Protein AF-A0A4V3XAP6-F1 (afdb_monomer_lite)

Secondary structure (DSSP, 8-state):
-------SEEEEEEE-SSSSHHHHHHHHHH---SSEEEEEEE-SHHHHHT-SEEEE-SS-HHHHHHHHHHTT-HHHHHHHHTTS-EEE-THHHHHHEEEEET--TT-------EEEEEETTTT-SGGG--------------

InterPro domains:
  IPR002161 Pyridoxal 5'-phosphate synthase subunit PdxT/SNO [PF01174] (14-132)
  IPR002161 Pyridoxal 5'-phosphate synthase subunit PdxT/SNO [PIRSF005639] (8-132)
  IPR002161 Pyridoxal 5'-phosphate synthase subunit PdxT/SNO [PS51130] (11-142)
  IPR002161 Pyridoxal 5'-phosphate synthase subunit PdxT/SNO [PTHR31559] (10-131)
  IPR021196 PdxT/SNO family, conserved site [PS01236] (53-63)
  IPR029062 Class I glutamine amidotransferase-like [G3DSA:3.40.50.880] (8-137)
  IPR029062 Class I glutamine amidotransferase-like [SSF52317] (10-132)

Structure (mmCIF, N/CA/C/O backbone):
data_AF-A0A4V3XAP6-F1
#
_entry.id   AF-A0A4V3XAP6-F1
#
loop_
_atom_site.group_PDB
_atom_site.id
_atom_site.type_symbol
_atom_site.label_atom_id
_atom_site.label_alt_id
_atom_site.label_comp_id
_atom_site.label_asym_id
_atom_site.label_entity_id
_atom_site.label_seq_id
_atom_site.pdbx_PDB_ins_code
_atom_site.Cartn_x
_atom_site.Cartn_y
_atom_site.Cartn_z
_atom_site.occupancy
_atom_site.B_iso_or_equiv
_atom_site.auth_seq_id
_atom_site.auth_comp_id
_atom_site.auth_asym_id
_atom_site.auth_atom_id
_atom_site.pdbx_PDB_model_num
ATOM 1 N N . MET 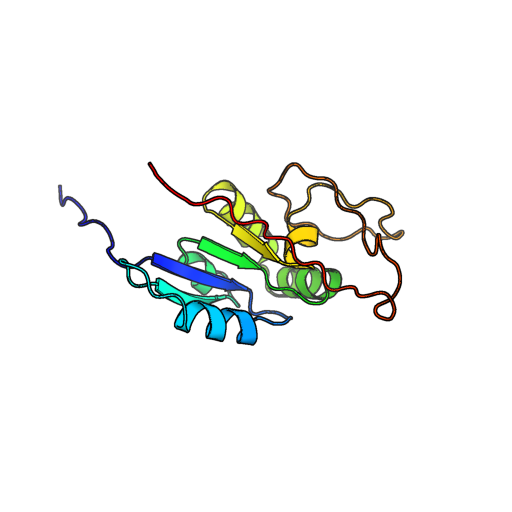A 1 1 ? -23.724 -14.303 25.706 1.00 40.41 1 MET A N 1
ATOM 2 C CA . MET A 1 1 ? -23.210 -13.867 24.392 1.00 40.41 1 MET A CA 1
ATOM 3 C C . MET A 1 1 ? -22.892 -12.388 24.543 1.00 40.41 1 MET A C 1
ATOM 5 O O . MET A 1 1 ? -23.815 -11.627 24.785 1.00 40.41 1 MET A O 1
ATOM 9 N N . GLN A 1 2 ? -21.614 -12.004 24.620 1.00 36.25 2 GLN A N 1
ATOM 10 C CA . GLN A 1 2 ? -21.233 -10.598 24.809 1.00 36.25 2 GLN A CA 1
ATOM 11 C C . GLN A 1 2 ? -21.300 -9.886 23.459 1.00 36.25 2 GLN A C 1
ATOM 13 O O . GLN A 1 2 ? -20.512 -10.173 22.562 1.00 36.25 2 GLN A O 1
ATOM 18 N N . GLU A 1 3 ? -22.275 -8.989 23.334 1.00 41.75 3 GLU A N 1
ATOM 19 C CA . GLU A 1 3 ? -22.386 -8.003 22.265 1.0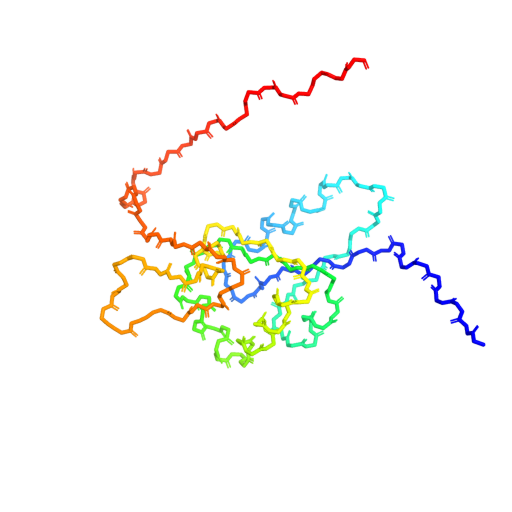0 41.75 3 GLU A CA 1
ATOM 20 C C . GLU A 1 3 ? -21.122 -7.125 22.302 1.00 41.75 3 GLU A C 1
ATOM 22 O O . GLU A 1 3 ? -20.895 -6.369 23.248 1.00 41.75 3 GLU A O 1
ATOM 27 N N . SER A 1 4 ? -20.235 -7.276 21.320 1.00 41.12 4 SER A N 1
ATOM 28 C CA . SER A 1 4 ? -19.035 -6.449 21.213 1.00 41.12 4 SER A CA 1
ATOM 29 C C . SER A 1 4 ? -19.442 -5.022 20.845 1.00 41.12 4 SER A C 1
ATOM 31 O O . SER A 1 4 ? -19.901 -4.787 19.726 1.00 41.12 4 SER A O 1
ATOM 33 N N . SER A 1 5 ? -19.267 -4.076 21.771 1.00 44.28 5 SER A N 1
ATOM 34 C CA . SER A 1 5 ? -19.432 -2.636 21.541 1.00 44.28 5 SER A CA 1
ATOM 35 C C . SER A 1 5 ? -18.788 -2.203 20.213 1.00 44.28 5 SER A C 1
ATOM 37 O O . SER A 1 5 ? -17.685 -2.667 19.901 1.00 44.28 5 SER A O 1
ATOM 39 N N . PRO A 1 6 ? -19.411 -1.307 19.422 1.00 51.06 6 PRO A N 1
ATOM 40 C CA . PRO A 1 6 ? -18.815 -0.853 18.173 1.00 51.06 6 PRO A CA 1
ATOM 41 C C . PRO A 1 6 ? -17.473 -0.184 18.483 1.00 51.06 6 PRO A C 1
ATOM 43 O O . PRO A 1 6 ? -17.422 0.764 19.270 1.00 51.06 6 PRO A O 1
ATOM 46 N N . ARG A 1 7 ? -16.380 -0.682 17.886 1.00 57.25 7 ARG A N 1
ATOM 47 C CA . ARG A 1 7 ? -15.065 -0.032 17.977 1.00 57.25 7 ARG A CA 1
ATOM 48 C C . ARG A 1 7 ? -15.233 1.416 17.512 1.00 57.25 7 ARG A C 1
ATOM 50 O O . ARG A 1 7 ? -15.549 1.664 16.350 1.00 57.25 7 ARG A O 1
ATOM 57 N N . GLN A 1 8 ? -15.093 2.363 18.437 1.00 62.34 8 GLN A N 1
ATOM 58 C CA . GLN A 1 8 ? -15.211 3.792 18.128 1.00 62.34 8 GLN A CA 1
ATOM 59 C C . GLN A 1 8 ? -13.994 4.317 17.351 1.00 62.34 8 GLN A C 1
ATOM 61 O O . GLN A 1 8 ? -14.091 5.349 16.682 1.00 62.34 8 GLN A O 1
ATOM 66 N N . ASP A 1 9 ? -12.900 3.556 17.363 1.00 79.44 9 ASP A N 1
ATOM 67 C CA . ASP A 1 9 ? -11.632 3.914 16.746 1.00 79.44 9 ASP A CA 1
ATOM 68 C C . ASP A 1 9 ? -11.409 3.074 15.481 1.00 79.44 9 ASP A C 1
ATOM 70 O O . ASP A 1 9 ? -11.577 1.853 15.498 1.00 79.44 9 ASP A O 1
ATOM 74 N N . VAL A 1 10 ? -11.043 3.734 14.381 1.00 87.31 10 VAL A N 1
ATOM 75 C CA . VAL A 1 10 ? -10.713 3.087 13.101 1.00 87.31 10 VAL A CA 1
ATOM 76 C C . VAL A 1 10 ? -9.200 3.064 12.951 1.00 87.31 10 VAL A C 1
ATOM 78 O O . VAL A 1 10 ? -8.561 4.116 13.003 1.00 87.31 10 VAL A O 1
ATOM 81 N N . THR A 1 11 ? -8.621 1.886 12.728 1.00 91.88 11 THR A N 1
ATOM 82 C CA . THR A 1 11 ? -7.175 1.751 12.520 1.00 91.88 11 THR A CA 1
ATOM 83 C C . THR A 1 11 ? -6.844 1.825 11.034 1.00 91.88 11 THR A C 1
ATOM 85 O O . THR A 1 11 ? -7.251 0.966 10.252 1.00 91.88 11 THR A O 1
ATOM 88 N N . ILE A 1 12 ? -6.089 2.843 10.629 1.00 92.25 12 ILE A N 1
ATOM 89 C CA . ILE A 1 12 ? -5.633 3.035 9.251 1.00 92.25 12 ILE A CA 1
ATOM 90 C C . ILE A 1 12 ? -4.148 2.684 9.179 1.00 92.25 12 ILE A C 1
ATOM 92 O O . ILE A 1 12 ? -3.302 3.340 9.789 1.00 92.25 12 ILE A O 1
ATOM 96 N N . GLY A 1 13 ? -3.837 1.643 8.415 1.00 93.69 13 GLY A N 1
ATOM 97 C CA . GLY A 1 13 ? -2.473 1.249 8.099 1.00 93.69 13 GLY A CA 1
ATOM 98 C C . GLY A 1 13 ? -1.899 2.082 6.962 1.00 93.69 13 GLY A C 1
ATOM 99 O O . GLY A 1 13 ? -2.587 2.333 5.977 1.00 93.69 13 GLY A O 1
ATOM 100 N N . ILE A 1 14 ? -0.628 2.456 7.046 1.00 93.31 14 ILE A N 1
ATOM 101 C CA . ILE A 1 14 ? 0.136 3.032 5.933 1.00 93.31 14 ILE A CA 1
ATOM 102 C C . ILE A 1 14 ? 1.284 2.076 5.625 1.00 93.31 14 ILE A C 1
ATOM 104 O O . ILE A 1 14 ? 2.108 1.814 6.500 1.00 93.31 14 ILE A O 1
ATOM 108 N N . LEU A 1 15 ? 1.357 1.556 4.397 1.00 92.06 15 LEU A N 1
ATOM 109 C CA . LEU A 1 15 ? 2.452 0.674 3.990 1.00 92.06 15 LEU A CA 1
ATOM 110 C C . LEU A 1 15 ? 3.779 1.445 4.032 1.00 92.06 15 LEU A C 1
ATOM 112 O O . LEU A 1 15 ? 3.996 2.364 3.246 1.00 92.06 15 LEU A O 1
ATOM 116 N N . ALA A 1 16 ? 4.669 1.061 4.945 1.00 91.75 16 ALA A N 1
ATOM 117 C CA . ALA A 1 16 ? 5.876 1.812 5.288 1.00 91.75 16 ALA A CA 1
ATOM 118 C C . ALA A 1 16 ? 7.159 1.045 4.933 1.00 91.75 16 ALA A C 1
ATOM 120 O O . ALA A 1 16 ? 8.117 1.030 5.708 1.00 91.75 16 ALA A O 1
ATOM 121 N N . LEU A 1 17 ? 7.154 0.387 3.767 1.00 86.62 17 LEU A N 1
ATOM 122 C CA . LEU A 1 17 ? 8.315 -0.321 3.211 1.00 86.62 17 LEU A CA 1
ATOM 123 C C . LEU A 1 17 ? 9.206 0.613 2.382 1.00 86.62 17 LEU A C 1
ATOM 125 O O . LEU A 1 17 ? 10.427 0.558 2.475 1.00 86.62 17 LEU A O 1
ATOM 129 N N . GLN A 1 18 ? 8.589 1.479 1.575 1.00 85.69 18 GLN A N 1
ATOM 130 C CA . GLN A 1 18 ? 9.246 2.502 0.762 1.00 85.69 18 GLN A CA 1
ATOM 131 C C . GLN A 1 18 ? 8.217 3.573 0.385 1.00 85.69 18 GLN A C 1
ATOM 133 O O . GLN A 1 18 ? 7.019 3.294 0.331 1.00 85.69 18 GLN A O 1
ATOM 138 N N . GLY A 1 19 ? 8.686 4.787 0.101 1.00 79.31 19 GLY A N 1
ATOM 139 C CA . GLY A 1 19 ? 7.867 5.861 -0.454 1.00 79.31 19 GLY A CA 1
ATOM 140 C C . GLY A 1 19 ? 7.529 6.957 0.552 1.00 79.31 19 GLY A C 1
ATOM 141 O O . GLY A 1 19 ? 8.093 7.023 1.642 1.00 79.31 19 GLY A O 1
ATOM 142 N N . ALA A 1 20 ? 6.596 7.819 0.157 1.00 79.31 20 ALA A N 1
ATOM 143 C CA . ALA A 1 20 ? 6.184 9.027 0.875 1.00 79.31 20 ALA A CA 1
ATOM 144 C C . ALA A 1 20 ? 5.174 8.731 2.008 1.00 79.31 20 ALA A C 1
ATOM 146 O O . ALA A 1 20 ? 4.076 9.288 2.061 1.00 79.31 20 ALA A O 1
ATOM 147 N N . PHE A 1 21 ? 5.477 7.761 2.881 1.00 81.25 21 PHE A N 1
ATOM 148 C CA . PHE A 1 21 ? 4.571 7.369 3.974 1.00 81.25 21 PHE A CA 1
ATOM 149 C C . PHE A 1 21 ? 4.508 8.416 5.099 1.00 81.25 21 PHE A C 1
ATOM 151 O O . PHE A 1 21 ? 3.490 8.514 5.787 1.00 81.25 21 PHE A O 1
ATOM 158 N N . ALA A 1 22 ? 5.567 9.213 5.280 1.00 80.44 22 ALA A N 1
ATOM 159 C CA . ALA A 1 22 ? 5.635 10.249 6.309 1.00 80.44 22 ALA A CA 1
ATOM 160 C C . ALA A 1 22 ? 4.651 11.396 6.023 1.00 80.44 22 ALA A C 1
ATOM 162 O O . ALA A 1 22 ? 3.957 11.865 6.925 1.00 80.44 22 ALA A O 1
ATOM 163 N N . GLU A 1 23 ? 4.524 11.799 4.759 1.00 79.56 23 GLU A N 1
ATOM 164 C CA . GLU A 1 23 ? 3.575 12.817 4.314 1.00 79.56 23 GLU A CA 1
ATOM 165 C C . GLU A 1 23 ? 2.132 12.366 4.553 1.00 79.56 23 GLU A C 1
ATOM 167 O O . GLU A 1 23 ? 1.317 13.137 5.062 1.00 79.56 23 GLU A O 1
ATOM 172 N N . HIS A 1 24 ? 1.826 11.095 4.270 1.00 76.50 24 HIS A N 1
ATOM 173 C CA . HIS A 1 24 ? 0.520 10.508 4.579 1.00 76.50 24 HIS A CA 1
ATOM 174 C C . HIS A 1 24 ? 0.218 10.557 6.080 1.00 76.50 24 HIS A C 1
ATOM 176 O O . HIS A 1 24 ? -0.866 10.994 6.466 1.00 76.50 24 HIS A O 1
ATOM 182 N N . GLN A 1 25 ? 1.176 10.194 6.938 1.00 80.25 25 GLN A N 1
ATOM 183 C CA . GLN A 1 25 ? 1.001 10.247 8.393 1.00 80.25 25 GLN A CA 1
ATOM 184 C C . GLN A 1 25 ? 0.676 11.667 8.887 1.00 80.25 25 GLN A C 1
ATOM 186 O O . GLN A 1 25 ? -0.262 11.847 9.667 1.00 80.25 25 GLN A O 1
ATOM 191 N N . VAL A 1 26 ? 1.401 12.680 8.401 1.00 80.38 26 VAL A N 1
ATOM 192 C CA . VAL A 1 26 ? 1.154 14.091 8.749 1.00 80.38 26 VAL A CA 1
ATOM 193 C C . VAL A 1 26 ? -0.224 14.550 8.273 1.00 80.38 26 VAL A C 1
ATOM 195 O O . VAL A 1 26 ? -0.907 15.294 8.977 1.00 80.38 26 VAL A O 1
ATOM 198 N N . MET A 1 27 ? -0.663 14.116 7.091 1.00 81.44 27 MET A N 1
ATOM 199 C CA . MET A 1 27 ? -1.977 14.490 6.569 1.00 81.44 27 MET A CA 1
ATOM 200 C C . MET A 1 27 ? -3.115 13.861 7.369 1.00 81.44 27 MET A C 1
ATOM 202 O O . MET A 1 27 ? -4.069 14.564 7.694 1.00 81.44 27 MET A O 1
ATOM 206 N N . PHE A 1 28 ? -3.003 12.592 7.769 1.00 78.94 28 PHE A N 1
ATOM 207 C CA . PHE A 1 28 ? -4.024 11.950 8.600 1.00 78.94 28 PHE A CA 1
ATOM 208 C C . PHE A 1 28 ? -4.161 12.587 9.986 1.00 78.94 28 PHE A C 1
ATOM 210 O O . PHE A 1 28 ? -5.276 12.689 10.490 1.00 78.94 28 PHE A O 1
ATOM 217 N N . GLN A 1 29 ? -3.074 13.097 10.573 1.00 77.19 29 GLN A N 1
ATOM 218 C CA . GLN A 1 29 ? -3.139 13.854 11.831 1.00 77.19 29 GLN A CA 1
ATOM 219 C C . GLN A 1 29 ? -3.928 15.168 11.707 1.00 77.19 29 GLN A C 1
ATOM 221 O O . GLN A 1 29 ? -4.489 15.644 12.691 1.00 77.19 29 GLN A O 1
ATOM 226 N N . LYS A 1 30 ? -3.990 15.755 10.505 1.00 79.25 30 LYS A N 1
ATOM 227 C CA . LYS A 1 30 ? -4.736 16.994 10.232 1.00 79.25 30 LYS A CA 1
ATOM 228 C C . LYS A 1 30 ? -6.217 16.751 9.938 1.00 79.25 30 LYS A C 1
ATOM 230 O O . LYS A 1 30 ? -6.999 17.701 9.952 1.00 79.25 30 LYS A O 1
ATOM 235 N N . VAL A 1 31 ? -6.619 15.511 9.654 1.00 75.50 31 VAL A N 1
ATOM 236 C CA . VAL A 1 31 ? -8.019 15.176 9.375 1.00 75.50 31 VAL A CA 1
ATOM 237 C C . VAL A 1 31 ? -8.786 15.102 10.692 1.00 75.50 31 VAL A C 1
ATOM 239 O O . VAL A 1 31 ? -8.721 14.116 11.423 1.00 75.50 31 VAL A O 1
ATOM 242 N N . SER A 1 32 ? -9.560 16.146 10.985 1.00 64.06 32 SER A N 1
ATOM 243 C CA . SER A 1 32 ? -10.545 16.095 12.063 1.00 64.06 32 SER A CA 1
ATOM 244 C C . SER A 1 32 ? -11.748 15.273 11.600 1.00 64.06 32 SER A C 1
ATOM 246 O O . SER A 1 32 ? -12.404 15.605 10.612 1.00 64.06 32 SER A O 1
ATOM 248 N N . SER A 1 33 ? -12.029 14.174 12.292 1.00 68.81 33 SER A N 1
ATOM 249 C CA . SER A 1 33 ? -13.199 13.337 12.033 1.00 68.81 33 SER A CA 1
ATOM 250 C C . SER A 1 33 ? -13.901 13.000 13.346 1.00 68.81 33 SER A C 1
ATOM 252 O O . SER A 1 33 ? -13.292 13.003 14.412 1.00 68.81 33 SER A O 1
ATOM 254 N N . LYS A 1 34 ? -15.214 12.739 13.282 1.00 69.00 34 LYS A N 1
ATOM 255 C CA . LYS A 1 34 ? -16.030 12.409 14.468 1.00 69.00 34 LYS A CA 1
ATOM 256 C C . LYS A 1 34 ? -15.599 11.101 15.150 1.00 69.00 34 LYS A C 1
ATOM 258 O O . LYS A 1 34 ? -15.997 10.859 16.282 1.00 69.00 34 LYS A O 1
ATOM 263 N N . LYS A 1 35 ? -14.829 10.261 14.452 1.00 74.06 35 LYS A N 1
ATOM 264 C CA . LYS A 1 35 ? -14.236 9.019 14.958 1.00 74.06 35 LYS A CA 1
ATOM 265 C C . LYS A 1 35 ? -12.731 9.202 15.075 1.00 74.06 35 LYS A C 1
ATOM 267 O O . LYS A 1 35 ? -12.128 9.850 14.226 1.00 74.06 35 LYS A O 1
ATOM 272 N N . LYS A 1 36 ? -12.112 8.610 16.091 1.00 80.12 36 LYS A N 1
ATOM 273 C CA . LYS A 1 36 ? -10.659 8.673 16.244 1.00 80.12 36 LYS A CA 1
ATOM 274 C C . LYS A 1 36 ? -10.010 7.722 15.236 1.00 80.12 36 LYS A C 1
ATOM 276 O O . LYS A 1 36 ? -10.296 6.527 15.228 1.00 80.12 36 LYS A O 1
ATOM 281 N N . ALA A 1 37 ? -9.152 8.256 14.372 1.00 82.62 37 ALA A N 1
ATOM 282 C CA . ALA A 1 37 ? -8.329 7.447 13.483 1.00 82.62 37 ALA A CA 1
ATOM 283 C C . ALA A 1 37 ? -6.996 7.131 14.174 1.00 82.62 37 ALA A C 1
ATOM 285 O O . ALA A 1 37 ? -6.278 8.041 14.593 1.00 82.62 37 ALA A O 1
ATOM 286 N N . VAL A 1 38 ? -6.665 5.847 14.298 1.00 88.62 38 VAL A N 1
ATOM 287 C CA . VAL A 1 38 ? -5.364 5.383 14.793 1.00 88.62 38 VAL A CA 1
ATOM 288 C C . VAL A 1 38 ? -4.501 5.035 13.592 1.00 88.62 38 VAL A C 1
ATOM 290 O O . VAL A 1 38 ? -4.906 4.236 12.753 1.00 88.62 38 VAL A O 1
ATOM 293 N N . ILE A 1 39 ? -3.318 5.639 13.495 1.00 89.94 39 ILE A N 1
ATOM 294 C CA . ILE A 1 39 ? -2.403 5.412 12.373 1.00 89.94 39 ILE A CA 1
ATOM 295 C C . ILE A 1 39 ? -1.351 4.382 12.766 1.00 89.94 39 ILE A C 1
ATOM 297 O O . ILE A 1 39 ? -0.683 4.534 13.788 1.00 89.94 39 ILE A O 1
ATOM 301 N N . VAL A 1 40 ? -1.194 3.353 11.934 1.00 92.69 40 VAL A N 1
ATOM 302 C CA . VAL A 1 40 ? -0.187 2.298 12.100 1.00 92.69 40 VAL A CA 1
ATOM 303 C C . VAL A 1 40 ? 0.703 2.261 10.864 1.00 92.69 40 VAL A C 1
ATOM 305 O O . VAL A 1 40 ? 0.218 2.224 9.736 1.00 92.69 40 VAL A O 1
ATOM 308 N N . LEU A 1 41 ? 2.019 2.258 11.065 1.00 93.38 41 LEU A N 1
ATOM 309 C CA . LEU A 1 41 ? 2.965 2.013 9.982 1.00 93.38 41 LEU A CA 1
ATOM 310 C C . LEU A 1 41 ? 3.080 0.506 9.772 1.00 93.38 41 LEU A C 1
ATOM 312 O O . LEU A 1 41 ? 3.493 -0.212 10.673 1.00 93.38 41 LEU A O 1
ATOM 316 N N . VAL A 1 42 ? 2.708 0.037 8.586 1.00 94.19 42 VAL A N 1
ATOM 317 C CA . VAL A 1 42 ? 2.675 -1.386 8.253 1.00 94.19 42 VAL A CA 1
ATOM 318 C C . VAL A 1 42 ? 4.003 -1.786 7.633 1.00 94.19 42 VAL A C 1
ATOM 320 O O . VAL A 1 42 ? 4.326 -1.366 6.517 1.00 94.19 42 VAL A O 1
ATOM 323 N N . ARG A 1 43 ? 4.768 -2.597 8.366 1.00 93.56 43 ARG A N 1
ATOM 324 C CA . ARG A 1 43 ? 6.029 -3.196 7.895 1.00 93.56 43 ARG A CA 1
ATOM 325 C C . ARG A 1 43 ? 6.025 -4.717 7.971 1.00 93.56 43 ARG A C 1
ATOM 327 O O . ARG A 1 43 ? 6.833 -5.343 7.292 1.00 93.56 43 ARG A O 1
ATOM 334 N N . THR A 1 44 ? 5.117 -5.288 8.758 1.00 93.94 44 THR A N 1
ATOM 335 C CA . THR A 1 44 ? 4.965 -6.731 8.950 1.00 93.94 44 THR A CA 1
ATOM 336 C C . THR A 1 44 ? 3.501 -7.158 8.846 1.00 93.94 44 THR A C 1
ATOM 338 O O . THR A 1 44 ? 2.589 -6.327 8.755 1.00 93.94 44 THR A O 1
ATOM 341 N N . GLU A 1 45 ? 3.265 -8.469 8.817 1.00 93.75 45 GLU A N 1
ATOM 342 C CA . GLU A 1 45 ? 1.917 -9.036 8.743 1.00 93.75 45 GLU A CA 1
ATOM 343 C C . GLU A 1 45 ? 1.108 -8.731 10.010 1.00 93.75 45 GLU A C 1
ATOM 345 O O . GLU A 1 45 ? -0.084 -8.433 9.934 1.00 93.75 45 GLU A O 1
ATOM 350 N N . GLU A 1 46 ? 1.756 -8.710 11.175 1.00 93.88 46 GLU A N 1
ATOM 351 C CA . GLU A 1 46 ? 1.113 -8.386 12.448 1.00 93.88 46 GLU A CA 1
ATOM 352 C C . GLU A 1 46 ? 0.616 -6.939 12.472 1.00 93.88 46 GLU A C 1
ATOM 354 O O . GLU A 1 46 ? -0.449 -6.655 13.024 1.00 93.88 46 GLU A O 1
ATOM 359 N N . ASP A 1 47 ? 1.356 -6.013 11.859 1.00 94.56 47 ASP A N 1
ATOM 360 C CA . ASP A 1 47 ? 0.906 -4.629 11.708 1.00 94.56 47 ASP A CA 1
ATOM 361 C C . ASP A 1 47 ? -0.301 -4.539 10.777 1.00 94.56 47 ASP A C 1
ATOM 363 O O . ASP A 1 47 ? -1.281 -3.858 11.092 1.00 94.56 47 ASP A O 1
ATOM 367 N N . LEU A 1 48 ? -0.271 -5.276 9.664 1.00 93.62 48 LEU A N 1
ATOM 368 C CA . LEU A 1 48 ? -1.384 -5.342 8.721 1.00 93.62 48 LEU A CA 1
ATOM 369 C C . LEU A 1 48 ? -2.648 -5.923 9.377 1.00 93.62 48 LEU A C 1
ATOM 371 O O . LEU A 1 48 ? -3.752 -5.424 9.148 1.00 93.62 48 LEU A O 1
ATOM 375 N N . GLY A 1 49 ? -2.497 -6.930 10.241 1.00 92.19 49 GLY A N 1
ATOM 376 C CA . GLY A 1 49 ? -3.598 -7.575 10.959 1.00 92.19 49 GLY A CA 1
ATOM 377 C C . GLY A 1 49 ? -4.380 -6.634 11.883 1.00 92.19 49 GLY A C 1
ATOM 378 O O . GLY A 1 49 ? -5.584 -6.818 12.073 1.00 92.19 49 GLY A O 1
ATOM 379 N N . LYS A 1 50 ? -3.729 -5.584 12.402 1.00 93.19 50 LYS A N 1
ATOM 380 C CA . LYS A 1 50 ? -4.351 -4.562 13.265 1.00 93.19 50 LYS A CA 1
ATOM 381 C C . LYS A 1 50 ? -5.205 -3.558 12.483 1.00 93.19 50 LYS A C 1
ATOM 383 O O . LYS A 1 50 ? -6.009 -2.855 13.085 1.00 93.19 50 LYS A O 1
ATOM 388 N N . CYS A 1 51 ? -5.028 -3.465 11.166 1.00 93.44 51 CYS A N 1
ATOM 389 C CA . CYS A 1 51 ? -5.594 -2.391 10.354 1.00 93.44 51 CYS A CA 1
ATOM 390 C C . CYS A 1 51 ? -7.025 -2.698 9.892 1.00 93.44 51 CYS A C 1
ATOM 392 O O . CYS A 1 51 ? -7.316 -3.799 9.428 1.00 93.44 51 CYS A O 1
ATOM 394 N N . ASP A 1 52 ? -7.914 -1.710 9.952 1.00 92.06 52 ASP A N 1
ATOM 395 C CA . ASP A 1 52 ? -9.267 -1.762 9.383 1.00 92.06 52 ASP A CA 1
ATOM 396 C C . ASP A 1 52 ? -9.286 -1.276 7.923 1.00 92.06 52 ASP A C 1
ATOM 398 O O . ASP A 1 52 ? -10.091 -1.749 7.124 1.00 92.06 52 ASP A O 1
ATOM 402 N N . ALA A 1 53 ? -8.363 -0.381 7.564 1.00 91.81 53 ALA A N 1
ATOM 403 C CA . ALA A 1 53 ? -8.119 0.100 6.205 1.00 91.81 53 ALA A CA 1
ATOM 404 C C . ALA A 1 53 ? -6.612 0.212 5.939 1.00 91.81 53 ALA A C 1
ATOM 406 O O . ALA A 1 53 ? -5.832 0.350 6.882 1.00 91.81 53 ALA A O 1
ATOM 407 N N . LEU A 1 54 ? -6.199 0.186 4.671 1.00 93.25 54 LEU A N 1
ATOM 408 C CA . LEU A 1 54 ? -4.790 0.314 4.283 1.00 93.25 54 LEU A CA 1
ATOM 409 C C . LEU A 1 54 ? -4.586 1.423 3.248 1.00 93.25 54 LEU A C 1
ATOM 411 O O . LEU A 1 54 ? -5.357 1.560 2.302 1.00 93.25 54 LEU A O 1
ATOM 415 N N . VAL A 1 55 ? -3.501 2.175 3.386 1.00 92.06 55 VAL A N 1
ATOM 416 C CA . VAL A 1 55 ? -3.020 3.148 2.408 1.00 92.06 55 VAL A CA 1
ATOM 417 C C . VAL A 1 55 ? -1.690 2.672 1.840 1.00 92.06 55 VAL A C 1
ATOM 419 O O . VAL A 1 55 ? -0.758 2.369 2.585 1.00 92.06 55 VAL A O 1
ATOM 422 N N . ILE A 1 56 ? -1.592 2.631 0.512 1.00 90.69 56 ILE A N 1
ATOM 423 C CA . ILE A 1 56 ? -0.345 2.363 -0.207 1.00 90.69 56 ILE A CA 1
ATOM 424 C C . ILE A 1 56 ? 0.167 3.702 -0.763 1.00 90.69 56 ILE A C 1
ATOM 426 O O . ILE A 1 56 ? -0.479 4.286 -1.648 1.00 90.69 56 ILE A O 1
ATOM 430 N N . PRO A 1 57 ? 1.287 4.229 -0.233 1.00 89.12 57 PRO A N 1
ATOM 431 C CA . PRO A 1 57 ? 1.779 5.549 -0.597 1.00 89.12 57 PRO A CA 1
ATOM 432 C C . PRO A 1 57 ? 2.365 5.578 -2.015 1.00 89.12 57 PRO A C 1
ATOM 434 O O . PRO A 1 57 ? 2.609 4.549 -2.652 1.00 89.12 57 PRO A O 1
ATOM 437 N N . GLY A 1 58 ? 2.610 6.794 -2.503 1.00 85.19 58 GLY A N 1
ATOM 438 C CA . GLY A 1 58 ? 3.413 7.021 -3.700 1.00 85.19 58 GLY A CA 1
ATOM 439 C C . GLY A 1 58 ? 4.892 6.702 -3.461 1.00 85.19 58 GLY A C 1
ATOM 440 O O . GLY A 1 58 ? 5.365 6.678 -2.325 1.00 85.19 58 GLY A O 1
ATOM 441 N N . GLY A 1 59 ? 5.632 6.472 -4.542 1.00 85.31 59 GLY A N 1
ATOM 442 C CA . GLY A 1 59 ? 7.027 6.047 -4.492 1.00 85.31 59 GLY A CA 1
ATOM 443 C C . GLY A 1 59 ? 7.433 5.375 -5.796 1.00 85.31 59 GLY A C 1
ATOM 444 O O . GLY A 1 59 ? 6.955 5.749 -6.867 1.00 85.31 59 GLY A O 1
ATOM 445 N N . GLU A 1 60 ? 8.280 4.354 -5.706 1.00 85.25 60 GLU A N 1
ATOM 446 C CA . GLU A 1 60 ? 8.679 3.554 -6.860 1.00 85.25 60 GLU A CA 1
ATOM 447 C C . GLU A 1 60 ? 7.991 2.184 -6.782 1.00 85.25 60 GLU A C 1
ATOM 449 O O . GLU A 1 60 ? 8.314 1.346 -5.942 1.00 85.25 60 GLU A O 1
ATOM 454 N N . SER A 1 61 ? 6.996 1.966 -7.648 1.00 83.19 61 SER A N 1
ATOM 455 C CA . SER A 1 61 ? 6.116 0.789 -7.571 1.00 83.19 61 SER A CA 1
ATOM 456 C C . SER A 1 61 ? 6.861 -0.551 -7.649 1.00 83.19 61 SER A C 1
ATOM 458 O O . SER A 1 61 ? 6.499 -1.478 -6.928 1.00 83.19 61 SER A O 1
ATOM 460 N N . THR A 1 62 ? 7.921 -0.667 -8.459 1.00 82.19 62 THR A N 1
ATOM 461 C CA . THR A 1 62 ? 8.707 -1.911 -8.545 1.00 82.19 62 THR A CA 1
ATOM 462 C C . THR A 1 62 ? 9.486 -2.187 -7.258 1.00 82.19 62 THR A C 1
ATOM 464 O O . THR A 1 62 ? 9.561 -3.330 -6.818 1.00 82.19 62 THR A O 1
ATOM 467 N N . THR A 1 63 ? 10.003 -1.145 -6.614 1.00 86.38 63 THR A N 1
ATOM 468 C CA . THR A 1 63 ? 10.733 -1.225 -5.347 1.00 86.38 63 THR A CA 1
ATOM 469 C C . THR A 1 63 ? 9.799 -1.612 -4.207 1.00 86.38 63 THR A C 1
ATOM 471 O O . THR A 1 63 ? 10.127 -2.501 -3.424 1.00 86.38 63 THR A O 1
ATOM 474 N N . ILE A 1 64 ? 8.607 -1.010 -4.143 1.00 86.75 64 ILE A N 1
ATOM 475 C CA . ILE A 1 64 ? 7.588 -1.368 -3.147 1.00 86.75 64 ILE A CA 1
ATOM 476 C C . ILE A 1 64 ? 7.179 -2.841 -3.304 1.00 86.75 64 ILE A C 1
ATOM 478 O O . ILE A 1 64 ? 7.134 -3.559 -2.307 1.00 86.75 64 ILE A O 1
ATOM 482 N N . ALA A 1 65 ? 6.932 -3.312 -4.534 1.00 86.56 65 ALA A N 1
ATOM 483 C CA . ALA A 1 65 ? 6.597 -4.715 -4.787 1.00 86.56 65 ALA A CA 1
ATOM 484 C C . ALA A 1 65 ? 7.727 -5.666 -4.363 1.00 86.56 65 ALA A C 1
ATOM 486 O O . ALA A 1 65 ? 7.484 -6.637 -3.649 1.00 86.56 65 ALA A O 1
ATOM 487 N N . LEU A 1 66 ? 8.973 -5.349 -4.736 1.00 87.12 66 LEU A N 1
ATOM 488 C CA . LEU A 1 66 ? 10.144 -6.141 -4.367 1.00 87.12 66 LEU A CA 1
ATOM 489 C C . LEU A 1 66 ? 10.303 -6.244 -2.846 1.00 87.12 66 LEU A C 1
ATOM 491 O O . LEU A 1 66 ? 10.506 -7.338 -2.327 1.00 87.12 66 LEU A O 1
ATOM 495 N N . LEU A 1 67 ? 10.188 -5.126 -2.129 1.00 89.38 67 LEU A N 1
ATOM 496 C CA . LEU A 1 67 ? 10.300 -5.109 -0.671 1.00 89.38 67 LEU A CA 1
ATOM 497 C C . LEU A 1 67 ? 9.142 -5.853 -0.004 1.00 89.38 67 LEU A C 1
ATOM 499 O O . LEU A 1 67 ? 9.375 -6.602 0.938 1.00 89.38 67 LEU A O 1
ATOM 503 N N . ALA A 1 68 ? 7.916 -5.717 -0.517 1.00 89.81 68 ALA A N 1
ATOM 504 C CA . ALA A 1 68 ? 6.771 -6.475 -0.019 1.00 89.81 68 ALA A CA 1
ATOM 505 C C . ALA A 1 68 ? 6.964 -7.984 -0.218 1.00 89.81 68 ALA A C 1
ATOM 507 O O . ALA A 1 68 ? 6.616 -8.765 0.664 1.00 89.81 68 ALA A O 1
ATOM 508 N N . ARG A 1 69 ? 7.565 -8.407 -1.337 1.00 88.62 69 ARG A N 1
ATOM 509 C CA . ARG A 1 69 ? 7.927 -9.811 -1.570 1.00 88.62 69 ARG A CA 1
ATOM 510 C C . ARG A 1 69 ? 8.985 -10.296 -0.588 1.00 88.62 69 ARG A C 1
ATOM 512 O O . ARG A 1 69 ? 8.810 -11.352 0.008 1.00 88.62 69 ARG A O 1
ATOM 519 N N . LEU A 1 70 ? 10.066 -9.533 -0.421 1.00 88.69 70 LEU A N 1
ATOM 520 C CA . LEU A 1 70 ? 11.159 -9.877 0.494 1.00 88.69 70 LEU A CA 1
ATOM 521 C C . LEU A 1 70 ? 10.691 -9.936 1.954 1.00 88.69 70 LEU A C 1
ATOM 523 O O . LEU A 1 70 ? 11.180 -10.765 2.712 1.00 88.69 70 LEU A O 1
ATOM 527 N N . ALA A 1 71 ? 9.713 -9.108 2.323 1.00 88.69 71 ALA A N 1
ATOM 528 C CA . ALA A 1 71 ? 9.073 -9.119 3.634 1.00 88.69 71 ALA A CA 1
ATOM 529 C C . ALA A 1 71 ? 7.976 -10.195 3.787 1.00 88.69 71 ALA A C 1
ATOM 531 O O . ALA A 1 71 ? 7.332 -10.250 4.828 1.00 88.69 71 ALA A O 1
ATOM 532 N N . GLY A 1 72 ? 7.706 -11.015 2.761 1.00 91.06 72 GLY A N 1
ATOM 533 C CA . GLY A 1 72 ? 6.639 -12.027 2.794 1.00 91.06 72 GLY A CA 1
ATOM 534 C C . GLY A 1 72 ? 5.212 -11.459 2.791 1.00 91.06 72 GLY A C 1
ATOM 535 O O . GLY A 1 72 ? 4.249 -12.193 2.977 1.00 91.06 72 GLY A O 1
ATOM 536 N N . LEU A 1 73 ? 5.047 -10.160 2.535 1.00 92.56 73 LEU A N 1
ATOM 537 C CA . LEU A 1 73 ? 3.787 -9.431 2.693 1.00 92.56 73 LEU A CA 1
ATOM 538 C C . LEU A 1 73 ? 2.834 -9.516 1.497 1.00 92.56 73 LEU A C 1
ATOM 540 O O . LEU A 1 73 ? 1.674 -9.131 1.625 1.00 92.56 73 LEU A O 1
ATOM 544 N N . LEU A 1 74 ? 3.268 -10.013 0.336 1.00 90.19 74 LEU A N 1
ATOM 545 C CA . LEU A 1 74 ? 2.407 -10.055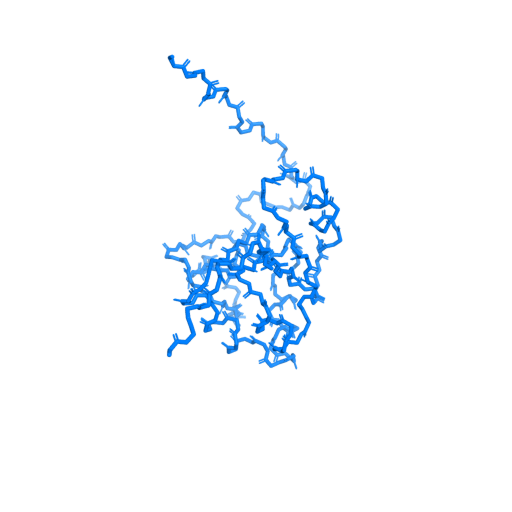 -0.856 1.00 90.19 74 LEU A CA 1
ATOM 546 C C . LEU A 1 74 ? 1.129 -10.879 -0.655 1.00 90.19 74 LEU A C 1
ATOM 548 O O . LEU A 1 74 ? 0.058 -10.450 -1.081 1.00 90.19 74 LEU A O 1
ATOM 552 N N . GLY A 1 75 ? 1.237 -12.050 -0.022 1.00 90.12 75 GLY A N 1
ATOM 553 C CA . GLY A 1 75 ? 0.084 -12.897 0.301 1.00 90.12 75 GLY A CA 1
ATOM 554 C C . GLY A 1 75 ? -0.892 -12.186 1.244 1.00 90.12 75 GLY A C 1
ATOM 555 O O . GLY A 1 75 ? -2.036 -11.946 0.846 1.00 90.12 75 GLY A O 1
ATOM 556 N N . PRO A 1 76 ? -0.428 -11.748 2.430 1.00 93.44 76 PRO A N 1
ATOM 557 C CA . PRO A 1 76 ? -1.245 -10.995 3.379 1.00 93.44 76 PRO A CA 1
ATOM 558 C C . PRO A 1 76 ? -1.913 -9.751 2.776 1.00 93.44 76 PRO A C 1
ATOM 560 O O . PRO A 1 76 ? -3.099 -9.515 2.999 1.00 93.44 76 PRO A O 1
ATOM 563 N N . LEU A 1 77 ? -1.196 -8.977 1.953 1.00 90.94 77 LEU A N 1
ATOM 564 C CA . LEU A 1 77 ? -1.745 -7.794 1.281 1.00 90.94 77 LEU A CA 1
ATOM 565 C C . LEU A 1 77 ? -2.863 -8.154 0.294 1.00 90.94 77 LEU A C 1
ATOM 567 O O . LEU A 1 77 ? -3.903 -7.495 0.277 1.00 90.94 77 LEU A O 1
ATOM 571 N N . ARG A 1 78 ? -2.685 -9.214 -0.504 1.00 89.94 78 ARG A N 1
ATOM 572 C CA . ARG A 1 78 ? -3.717 -9.706 -1.433 1.00 89.94 78 ARG A CA 1
ATOM 573 C C . ARG A 1 78 ? -4.967 -10.183 -0.707 1.00 89.94 78 ARG A C 1
ATOM 575 O O . ARG A 1 78 ? -6.074 -9.971 -1.196 1.00 89.94 78 ARG A O 1
ATOM 582 N N . ASP A 1 79 ? -4.813 -10.811 0.450 1.00 89.69 79 ASP A N 1
ATOM 583 C CA . ASP A 1 79 ? -5.956 -11.258 1.242 1.00 89.69 79 ASP A CA 1
ATOM 584 C C . ASP A 1 79 ? -6.641 -10.113 1.985 1.00 89.69 79 ASP A C 1
ATOM 586 O O . ASP A 1 79 ? -7.868 -10.119 2.115 1.00 89.69 79 ASP A O 1
ATOM 590 N N . PHE A 1 80 ? -5.883 -9.097 2.402 1.00 91.06 80 PHE A N 1
ATOM 591 C CA . PHE A 1 80 ? -6.433 -7.861 2.950 1.00 91.06 80 PHE A CA 1
ATOM 592 C C . PHE A 1 80 ? -7.316 -7.149 1.919 1.00 91.06 80 PHE A C 1
ATOM 594 O O . PHE A 1 80 ? -8.452 -6.794 2.227 1.00 91.06 80 PHE A O 1
ATOM 601 N N . LEU A 1 81 ? -6.835 -7.026 0.679 1.00 88.62 81 LEU A N 1
ATOM 602 C CA . LEU A 1 81 ? -7.540 -6.378 -0.433 1.00 88.62 81 LEU A CA 1
ATOM 603 C C . LEU A 1 81 ? -8.916 -6.976 -0.740 1.00 88.62 81 LEU A C 1
ATOM 605 O O . LEU A 1 81 ? -9.814 -6.262 -1.174 1.00 88.62 81 LEU A O 1
ATOM 609 N N . LYS A 1 82 ? -9.102 -8.277 -0.501 1.00 85.44 82 LYS A N 1
ATOM 610 C CA . LYS A 1 82 ? -10.390 -8.960 -0.712 1.00 85.44 82 LYS A CA 1
ATOM 611 C C . LYS A 1 82 ? -11.418 -8.657 0.382 1.00 85.44 82 LYS A C 1
ATOM 613 O O . LYS A 1 82 ? -12.600 -8.915 0.184 1.00 85.44 82 LYS A O 1
ATOM 618 N N . LYS A 1 83 ? -10.972 -8.197 1.555 1.00 87.44 83 LYS A N 1
ATOM 619 C CA . LYS A 1 83 ? -11.787 -8.124 2.781 1.00 87.44 83 LYS A CA 1
ATOM 620 C C . LYS A 1 83 ? -11.986 -6.701 3.291 1.00 87.44 83 LYS A C 1
ATOM 622 O O . LYS A 1 83 ? -12.982 -6.434 3.956 1.00 87.44 83 LYS A O 1
ATOM 627 N N . LYS A 1 84 ? -11.018 -5.816 3.053 1.00 90.62 84 LYS A N 1
ATOM 628 C CA . LYS A 1 84 ? -10.920 -4.499 3.686 1.00 90.62 84 LYS A CA 1
ATOM 629 C C . LYS A 1 84 ? -10.557 -3.421 2.660 1.00 90.62 84 LYS A C 1
ATOM 631 O O . LYS A 1 84 ? -9.887 -3.719 1.672 1.00 90.62 84 LYS A O 1
ATOM 636 N N . PRO A 1 85 ? -10.989 -2.167 2.877 1.00 90.69 85 PRO A N 1
ATOM 637 C CA . PRO A 1 85 ? -10.729 -1.077 1.945 1.00 90.69 85 PRO A CA 1
ATOM 638 C C . PRO A 1 85 ? -9.238 -0.734 1.870 1.00 90.69 85 PRO A C 1
ATOM 640 O O . PRO A 1 85 ? -8.553 -0.628 2.893 1.00 90.69 85 PRO A O 1
ATOM 643 N N . VAL A 1 86 ? -8.758 -0.504 0.645 1.00 89.94 86 VAL A N 1
ATOM 644 C CA . VAL A 1 86 ? -7.380 -0.082 0.374 1.00 89.94 86 VAL A CA 1
ATOM 645 C C . VAL A 1 86 ? -7.366 1.132 -0.543 1.00 89.94 86 VAL A C 1
ATOM 647 O O . VAL A 1 86 ? -8.056 1.164 -1.560 1.00 89.94 86 VAL A O 1
ATOM 650 N N . TRP A 1 87 ? -6.553 2.127 -0.198 1.00 87.88 87 TRP A N 1
ATOM 651 C CA . TRP A 1 87 ? -6.348 3.329 -0.994 1.00 87.88 87 TRP A CA 1
ATOM 652 C C . TRP A 1 87 ? -4.912 3.394 -1.512 1.00 87.88 87 TRP A C 1
ATOM 654 O O . TRP A 1 87 ? -3.962 3.535 -0.746 1.00 87.88 87 TRP A O 1
ATOM 664 N N . GLY A 1 88 ? -4.741 3.296 -2.829 1.00 87.12 88 GLY A N 1
ATOM 665 C CA . GLY A 1 88 ? -3.448 3.467 -3.487 1.00 87.12 88 GLY A CA 1
ATOM 666 C C . GLY A 1 88 ? -3.279 4.878 -4.040 1.00 87.12 88 GLY A C 1
ATOM 667 O O . GLY A 1 88 ? -4.148 5.374 -4.753 1.00 87.12 88 GLY A O 1
ATOM 668 N N . THR A 1 89 ? -2.138 5.509 -3.765 1.00 84.88 89 THR A N 1
ATOM 669 C CA . THR A 1 89 ? -1.769 6.810 -4.348 1.00 84.88 89 THR A CA 1
ATOM 670 C C . THR A 1 89 ? -0.540 6.661 -5.242 1.00 84.88 89 THR A C 1
ATOM 672 O O . THR A 1 89 ? 0.440 6.041 -4.840 1.00 84.88 89 THR A O 1
ATOM 675 N N . CYS A 1 90 ? -0.578 7.202 -6.467 1.00 84.25 90 CYS A N 1
ATOM 676 C CA . CYS A 1 90 ? 0.517 7.113 -7.447 1.00 84.25 90 CYS A CA 1
ATOM 677 C C . CYS A 1 90 ? 1.032 5.666 -7.639 1.00 84.25 90 CYS A C 1
ATOM 679 O O . CYS A 1 90 ? 0.330 4.840 -8.223 1.00 84.25 90 CYS A O 1
ATOM 681 N N . ALA A 1 91 ? 2.210 5.326 -7.105 1.00 82.94 91 ALA A N 1
ATOM 682 C CA . ALA A 1 91 ? 2.761 3.971 -7.125 1.00 82.94 91 ALA A CA 1
ATOM 683 C C . ALA A 1 91 ? 1.828 2.929 -6.494 1.00 82.94 91 ALA A C 1
ATOM 685 O O . ALA A 1 91 ? 1.712 1.823 -7.017 1.00 82.94 91 ALA A O 1
ATOM 686 N N . GLY A 1 92 ? 1.112 3.290 -5.426 1.00 83.06 92 GLY A N 1
ATOM 687 C CA . GLY A 1 92 ? 0.104 2.422 -4.830 1.00 83.06 92 GLY A CA 1
ATOM 688 C C . GLY A 1 92 ? -1.057 2.123 -5.775 1.00 83.06 92 GLY A C 1
ATOM 689 O O . GLY A 1 92 ? -1.510 0.988 -5.831 1.00 83.06 92 GLY A O 1
ATOM 690 N N . ALA A 1 93 ? -1.501 3.095 -6.578 1.00 82.25 93 ALA A N 1
ATOM 691 C CA . ALA A 1 93 ? -2.557 2.863 -7.566 1.00 82.25 93 ALA A CA 1
ATOM 692 C C . ALA A 1 93 ? -2.094 1.907 -8.680 1.00 82.25 93 ALA A C 1
ATOM 694 O O . ALA A 1 93 ? -2.855 1.041 -9.104 1.00 82.25 93 ALA A O 1
ATOM 695 N N . ILE A 1 94 ? -0.826 2.010 -9.096 1.00 82.00 94 ILE A N 1
ATOM 696 C CA . ILE A 1 94 ? -0.216 1.074 -10.051 1.00 82.00 94 ILE A CA 1
ATOM 697 C C . ILE A 1 94 ? -0.205 -0.345 -9.468 1.00 82.00 94 ILE A C 1
ATOM 699 O O . ILE A 1 94 ? -0.601 -1.284 -10.150 1.00 82.00 94 ILE A O 1
ATOM 703 N N . LEU A 1 95 ? 0.183 -0.516 -8.200 1.00 82.25 95 LEU A N 1
ATOM 704 C CA . LEU A 1 95 ? 0.226 -1.833 -7.549 1.00 82.25 95 LEU A CA 1
ATOM 705 C C . LEU A 1 95 ? -1.150 -2.489 -7.381 1.00 82.25 95 LEU A C 1
ATOM 707 O O . LEU A 1 95 ? -1.239 -3.717 -7.421 1.00 82.25 95 LEU A O 1
ATOM 711 N N . LEU A 1 96 ? -2.204 -1.690 -7.203 1.00 83.19 96 LEU A N 1
ATOM 712 C CA . LEU A 1 96 ? -3.587 -2.169 -7.087 1.00 83.19 96 LEU A CA 1
ATOM 713 C C . LEU A 1 96 ? -4.236 -2.518 -8.433 1.00 83.19 96 LEU A C 1
ATOM 715 O O . LEU A 1 96 ? -5.298 -3.142 -8.456 1.00 83.19 96 LEU A O 1
ATOM 719 N N . SER A 1 97 ? -3.623 -2.113 -9.547 1.00 78.06 97 SER A N 1
ATOM 720 C CA . SER A 1 97 ? -4.145 -2.401 -10.881 1.00 78.06 97 SER A CA 1
ATOM 721 C C . SER A 1 97 ? -4.096 -3.896 -11.202 1.00 78.06 97 SER A C 1
ATOM 723 O O . SER A 1 97 ? -3.219 -4.622 -10.730 1.00 78.06 97 SER A O 1
ATOM 725 N N . GLN A 1 98 ? -5.055 -4.369 -11.999 1.00 68.62 98 GLN A N 1
ATOM 726 C CA . GLN A 1 98 ? -5.084 -5.759 -12.468 1.00 68.62 98 GLN A CA 1
ATOM 727 C C . GLN A 1 98 ? -4.058 -6.018 -13.571 1.00 68.62 98 GLN A C 1
ATOM 729 O O . GLN A 1 98 ? -3.533 -7.124 -13.679 1.00 68.62 98 GLN A O 1
ATOM 734 N N . ALA A 1 99 ? -3.778 -5.006 -14.388 1.00 62.22 99 ALA A N 1
ATOM 735 C CA . ALA A 1 99 ? -2.841 -5.103 -15.492 1.00 62.22 99 ALA A CA 1
ATOM 736 C C . ALA A 1 99 ? -2.100 -3.780 -15.692 1.00 62.22 99 ALA A C 1
ATOM 738 O O . ALA A 1 99 ? -2.656 -2.702 -15.466 1.00 62.22 99 ALA A O 1
ATOM 739 N N . ILE A 1 100 ? -0.853 -3.884 -16.159 1.00 64.25 100 ILE A N 1
ATOM 740 C CA . ILE A 1 100 ? -0.061 -2.739 -16.606 1.00 64.25 100 ILE A CA 1
ATOM 741 C C . ILE A 1 100 ? 0.145 -2.827 -18.121 1.00 64.25 100 ILE A C 1
ATOM 743 O O . ILE A 1 100 ? 0.752 -3.782 -18.609 1.00 64.25 100 ILE A O 1
ATOM 747 N N . GLU A 1 101 ? -0.300 -1.814 -18.861 1.00 60.03 101 GLU A N 1
ATOM 748 C CA . GLU A 1 101 ? 0.020 -1.657 -20.283 1.00 60.03 101 GLU A CA 1
ATOM 749 C C . GLU A 1 101 ? 1.510 -1.338 -20.476 1.00 60.03 101 GLU A C 1
ATOM 751 O O . GLU A 1 101 ? 2.076 -0.476 -19.799 1.00 60.03 101 GLU A O 1
ATOM 756 N N . GLY A 1 102 ? 2.162 -2.044 -21.407 1.00 58.56 102 GLY A N 1
ATOM 757 C CA . GLY A 1 102 ? 3.579 -1.834 -21.728 1.00 58.56 102 GLY A CA 1
ATOM 758 C C . GLY A 1 102 ? 4.559 -2.336 -20.661 1.00 58.56 102 GLY A C 1
ATOM 759 O O . GLY A 1 102 ? 5.680 -1.830 -20.574 1.00 58.56 102 GLY A O 1
ATOM 760 N N . ALA A 1 103 ? 4.160 -3.310 -19.834 1.00 59.53 103 ALA A N 1
ATOM 761 C CA . ALA A 1 103 ? 5.046 -3.918 -18.845 1.00 59.53 103 ALA A CA 1
ATOM 762 C C . ALA A 1 103 ? 6.373 -4.374 -19.490 1.00 59.53 103 ALA A C 1
ATOM 764 O O . ALA A 1 103 ? 6.385 -5.051 -20.520 1.00 59.53 103 ALA A O 1
ATOM 765 N N . LYS A 1 104 ? 7.510 -3.992 -18.887 1.00 56.47 104 LYS A N 1
ATOM 766 C CA . LYS A 1 104 ? 8.841 -4.417 -19.352 1.00 56.47 104 LYS A CA 1
ATOM 767 C C . LYS A 1 104 ? 8.914 -5.950 -19.412 1.00 56.47 104 LYS A C 1
ATOM 769 O O . LYS A 1 104 ? 8.331 -6.631 -18.566 1.00 56.47 104 LYS A O 1
ATOM 774 N N . LYS A 1 105 ? 9.682 -6.491 -20.371 1.00 43.72 105 LYS A N 1
ATOM 775 C CA . LYS A 1 105 ? 10.040 -7.923 -20.414 1.00 43.72 105 LYS A CA 1
ATOM 776 C C . LYS A 1 105 ? 10.632 -8.318 -19.053 1.00 43.72 105 LYS A C 1
ATOM 778 O O . LYS A 1 105 ? 11.694 -7.823 -18.691 1.00 43.72 105 LYS A O 1
ATOM 783 N N . GLY A 1 106 ? 9.903 -9.137 -18.296 1.00 53.78 106 GLY A N 1
ATOM 784 C CA . GLY A 1 106 ? 10.192 -9.466 -16.893 1.00 53.78 106 GLY A CA 1
ATOM 785 C C . GLY A 1 106 ? 8.976 -9.355 -15.966 1.00 53.78 106 GLY A C 1
ATOM 786 O O . GLY A 1 106 ? 8.961 -9.993 -14.920 1.00 53.78 106 GLY A O 1
ATOM 787 N N . GLY A 1 107 ? 7.934 -8.620 -16.376 1.00 59.19 107 GLY A N 1
ATOM 788 C CA . GLY A 1 107 ? 6.716 -8.438 -15.583 1.00 59.19 107 GLY A CA 1
ATOM 789 C C . GLY A 1 107 ? 6.927 -7.542 -14.356 1.00 59.19 107 GLY A C 1
ATOM 790 O O . GLY A 1 107 ? 8.048 -7.296 -13.917 1.00 59.19 107 GLY A O 1
ATOM 791 N N . GLN A 1 108 ? 5.836 -7.008 -13.812 1.00 65.25 108 GLN A N 1
ATOM 792 C CA . GLN A 1 108 ? 5.832 -6.312 -12.526 1.00 65.25 108 GLN A CA 1
ATOM 793 C C . GLN A 1 108 ? 4.859 -7.038 -11.605 1.00 65.25 108 GLN A C 1
ATOM 795 O O . GLN A 1 108 ? 3.742 -7.353 -12.013 1.00 65.25 108 GLN A O 1
ATOM 800 N N . GLU A 1 109 ? 5.278 -7.302 -10.369 1.00 70.50 109 GLU A N 1
ATOM 801 C CA . GLU A 1 109 ? 4.388 -7.891 -9.376 1.00 70.50 109 GLU A CA 1
ATOM 802 C C . GLU A 1 109 ? 3.318 -6.883 -8.964 1.00 70.50 109 GLU A C 1
ATOM 804 O O . GLU A 1 109 ? 3.603 -5.793 -8.463 1.00 70.50 109 GLU A O 1
ATOM 809 N N . LEU A 1 110 ? 2.072 -7.277 -9.207 1.00 78.56 110 LEU A N 1
ATOM 810 C CA . LEU A 1 110 ? 0.875 -6.537 -8.853 1.00 78.56 110 LEU A CA 1
ATOM 811 C C . LEU A 1 110 ? 0.205 -7.196 -7.648 1.00 78.56 110 LEU A C 1
ATOM 813 O O . LEU A 1 110 ? 0.203 -8.426 -7.493 1.00 78.56 110 LEU A O 1
ATOM 817 N N . LEU A 1 111 ? -0.383 -6.365 -6.794 1.00 75.94 111 LEU A N 1
ATOM 818 C CA . LEU A 1 111 ? -1.274 -6.822 -5.734 1.00 75.94 111 LEU A CA 1
ATOM 819 C C . LEU A 1 111 ? -2.667 -7.111 -6.306 1.00 75.94 111 LEU A C 1
ATOM 821 O O . LEU A 1 111 ? -3.314 -8.064 -5.876 1.00 75.94 111 LEU A O 1
ATOM 825 N N . GLY A 1 112 ? -3.090 -6.336 -7.309 1.00 68.75 112 GLY A N 1
ATOM 826 C CA . GLY A 1 112 ? -4.449 -6.377 -7.838 1.00 68.75 112 GLY A CA 1
ATOM 827 C C . GLY A 1 112 ? -5.461 -5.806 -6.840 1.00 68.75 112 GLY A C 1
ATOM 828 O O . GLY A 1 112 ? -5.097 -5.103 -5.899 1.00 68.75 112 GLY A O 1
ATOM 829 N N . GLY A 1 113 ? -6.743 -6.112 -7.038 1.00 61.41 113 GLY A N 1
ATOM 830 C CA . GLY A 1 113 ? -7.827 -5.701 -6.134 1.00 61.41 113 GLY A CA 1
ATOM 831 C C . GLY A 1 113 ? -8.744 -4.609 -6.685 1.00 61.41 113 GLY A C 1
ATOM 832 O O . GLY A 1 113 ? -9.845 -4.440 -6.173 1.00 61.41 113 GLY A O 1
ATOM 833 N N . ILE A 1 114 ? -8.353 -3.925 -7.764 1.00 59.38 114 ILE A N 1
ATOM 834 C CA . ILE A 1 114 ? -9.233 -3.021 -8.514 1.00 59.38 114 ILE A CA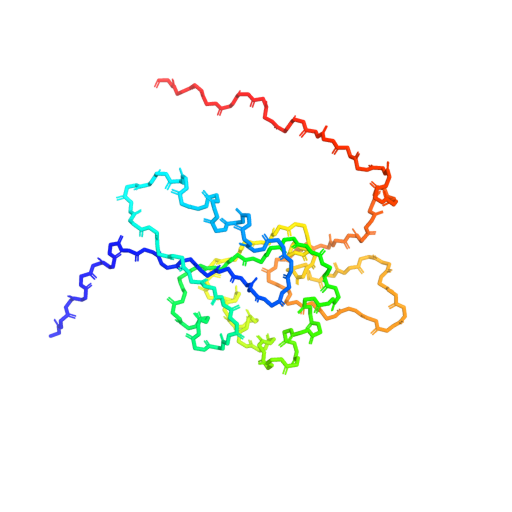 1
ATOM 835 C C . ILE A 1 114 ? -9.215 -3.442 -9.989 1.00 59.38 114 ILE A C 1
ATOM 837 O O . ILE A 1 114 ? -8.142 -3.606 -10.570 1.00 59.38 114 ILE A O 1
ATOM 841 N N . SER A 1 115 ? -10.393 -3.623 -10.601 1.00 57.69 115 SER A N 1
ATOM 842 C CA . SER A 1 115 ? -10.555 -4.001 -12.019 1.00 57.69 115 SER A CA 1
ATOM 843 C C . SER A 1 115 ? -10.251 -2.836 -12.966 1.00 57.69 115 SER A C 1
ATOM 845 O O . SER A 1 115 ? -11.121 -2.349 -13.683 1.00 57.69 115 SER A O 1
ATOM 847 N N . VAL A 1 116 ? -9.015 -2.342 -12.914 1.00 54.34 116 VAL A N 1
ATOM 848 C CA . VAL A 1 116 ? -8.507 -1.238 -13.730 1.00 54.34 116 VAL A CA 1
ATOM 849 C C . VAL A 1 116 ? -7.154 -1.637 -14.311 1.00 54.34 116 VAL A C 1
ATOM 851 O O . VAL A 1 116 ? -6.298 -2.183 -13.609 1.00 54.34 116 VAL A O 1
ATOM 854 N N . THR A 1 117 ? -6.963 -1.331 -15.592 1.00 55.75 117 THR A N 1
ATOM 855 C CA . THR A 1 117 ? -5.672 -1.398 -16.283 1.00 55.75 117 THR A CA 1
ATOM 856 C C . THR A 1 117 ? -4.976 -0.047 -16.154 1.00 55.75 117 THR A C 1
ATOM 858 O O . T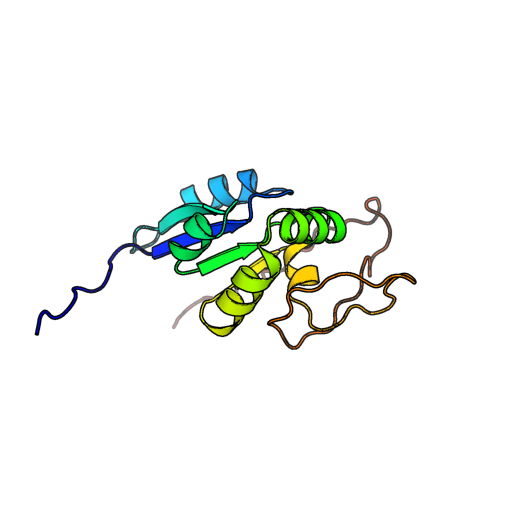HR A 1 117 ? -5.598 0.991 -16.374 1.00 55.75 117 THR A O 1
ATOM 861 N N . THR A 1 118 ? -3.697 -0.033 -15.779 1.00 58.28 118 THR A N 1
ATOM 862 C CA . THR A 1 118 ? -2.907 1.204 -15.665 1.00 58.28 118 THR A CA 1
ATOM 863 C C . THR A 1 118 ? -1.752 1.216 -16.662 1.00 58.28 118 THR A C 1
ATOM 865 O O . THR A 1 118 ? -1.241 0.172 -17.040 1.00 58.28 118 THR A O 1
ATOM 868 N N . ALA A 1 119 ? -1.306 2.393 -17.096 1.00 59.44 119 ALA A N 1
ATOM 869 C CA . ALA A 1 119 ? -0.099 2.544 -17.909 1.00 59.44 119 ALA A CA 1
ATOM 870 C C . ALA A 1 119 ? 0.959 3.313 -17.106 1.00 59.44 119 ALA A C 1
ATOM 872 O O . ALA A 1 119 ? 0.666 4.361 -16.521 1.00 59.44 119 ALA A O 1
ATOM 873 N N . ARG A 1 120 ? 2.203 2.815 -17.056 1.00 58.03 120 ARG A N 1
ATOM 874 C CA . ARG A 1 120 ? 3.306 3.549 -16.409 1.00 58.03 120 ARG A CA 1
ATOM 875 C C . ARG A 1 120 ? 3.694 4.746 -17.280 1.00 58.03 120 ARG A C 1
ATOM 877 O O . ARG A 1 120 ? 3.895 4.593 -18.478 1.00 58.03 120 ARG A O 1
ATOM 884 N N . ASN A 1 121 ? 3.880 5.914 -16.664 1.00 56.31 121 ASN A N 1
ATOM 885 C CA . ASN A 1 121 ? 4.408 7.119 -17.319 1.00 56.31 121 ASN A CA 1
ATOM 886 C C . ASN A 1 121 ? 3.590 7.620 -18.525 1.00 56.31 121 ASN A C 1
ATOM 888 O O . ASN A 1 121 ? 4.176 8.064 -19.511 1.00 56.31 121 ASN A O 1
ATOM 892 N N . GLY A 1 122 ? 2.254 7.628 -18.442 1.00 51.91 122 GLY A N 1
ATOM 893 C CA . GLY A 1 122 ? 1.391 8.155 -19.516 1.00 51.91 122 GLY A CA 1
ATOM 894 C C . GLY A 1 122 ? 1.684 9.608 -19.939 1.00 51.91 122 GLY A C 1
ATOM 895 O O . GLY A 1 122 ? 1.271 10.023 -21.015 1.00 51.91 122 GLY A O 1
ATOM 896 N N . TRP A 1 123 ? 2.442 10.362 -19.131 1.00 47.81 123 TRP A N 1
ATOM 897 C CA . TRP A 1 123 ? 2.795 11.768 -19.369 1.00 47.81 123 TRP A CA 1
ATOM 898 C C . TRP A 1 123 ? 4.301 12.030 -19.600 1.00 47.81 123 TRP A C 1
ATOM 900 O O . TRP A 1 123 ? 4.697 13.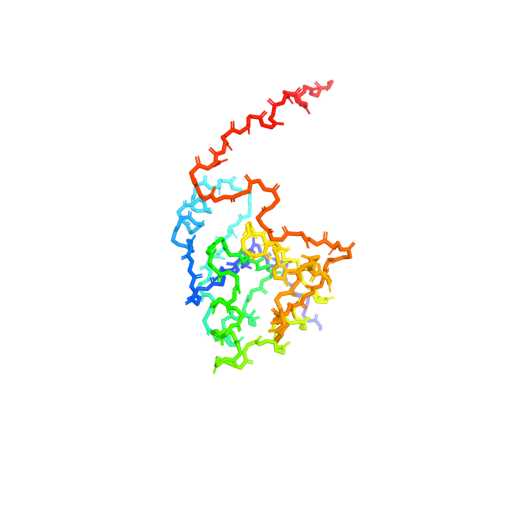169 -19.845 1.00 47.81 123 TRP A O 1
ATOM 910 N N . GLY A 1 124 ? 5.156 10.997 -19.607 1.00 48.06 124 GLY A N 1
ATOM 911 C CA . GLY A 1 124 ? 6.607 11.121 -19.833 1.00 48.06 124 GLY A CA 1
ATOM 912 C C . GLY A 1 124 ? 7.458 11.206 -18.555 1.00 48.06 124 GLY A C 1
ATOM 913 O O . GLY A 1 124 ? 7.051 10.723 -17.501 1.00 48.06 124 GLY A O 1
ATOM 914 N N . SER A 1 125 ? 8.683 11.742 -18.660 1.00 53.78 125 SER A N 1
ATOM 915 C CA . SER A 1 125 ? 9.635 11.845 -17.538 1.00 53.78 125 SER A CA 1
ATOM 916 C C . SER A 1 125 ? 9.153 12.819 -16.457 1.00 53.78 125 SER A C 1
ATOM 918 O O . SER A 1 125 ? 8.267 13.635 -16.692 1.00 53.78 125 SER A O 1
ATOM 920 N N . GLN A 1 126 ? 9.780 12.784 -15.277 1.00 56.75 126 GLN A N 1
ATOM 921 C CA . GLN A 1 126 ? 9.434 13.644 -14.135 1.00 56.75 126 GLN A CA 1
ATOM 922 C C . GLN A 1 126 ? 9.490 15.152 -14.451 1.00 56.75 126 GLN A C 1
ATOM 924 O O . GLN A 1 126 ? 8.810 15.940 -13.809 1.00 56.75 126 GLN A O 1
ATOM 929 N N . VAL A 1 127 ? 10.215 15.541 -15.505 1.00 55.81 127 VAL A N 1
ATOM 930 C CA . VAL A 1 127 ? 10.285 16.918 -16.030 1.00 55.81 127 VAL A CA 1
ATOM 931 C C . VAL A 1 127 ? 8.946 17.386 -16.628 1.00 55.81 127 VAL A C 1
ATOM 933 O O . VAL A 1 127 ? 8.734 18.577 -16.820 1.00 55.81 127 VAL A O 1
ATOM 936 N N . ARG A 1 128 ? 8.018 16.463 -16.909 1.00 51.72 128 ARG A N 1
ATOM 937 C CA . ARG A 1 128 ? 6.671 16.744 -17.427 1.00 51.72 128 ARG A CA 1
ATOM 938 C C . ARG A 1 128 ? 5.578 16.668 -16.355 1.00 51.72 128 ARG A C 1
ATOM 940 O O . ARG A 1 128 ? 4.407 16.545 -16.707 1.00 51.72 128 ARG A O 1
ATOM 947 N N . SER A 1 129 ? 5.916 16.715 -15.062 1.00 54.75 129 SER A N 1
ATOM 948 C CA . SER A 1 129 ? 4.885 16.792 -14.021 1.00 54.75 129 SER A CA 1
ATOM 949 C C . SER A 1 129 ? 4.094 18.092 -14.155 1.00 54.75 129 SER A C 1
ATOM 951 O O . SER A 1 129 ? 4.678 19.168 -14.265 1.00 54.75 129 SER A O 1
ATOM 953 N N . LEU A 1 130 ? 2.769 17.987 -14.111 1.00 56.31 130 LEU A N 1
ATOM 954 C CA . LEU A 1 130 ? 1.850 19.115 -14.164 1.00 56.31 130 LEU A CA 1
ATOM 955 C C . LEU A 1 130 ? 0.926 19.040 -12.948 1.00 56.31 130 LEU A C 1
ATOM 957 O O . LEU A 1 130 ? 0.424 17.966 -12.613 1.00 56.31 130 LEU A O 1
ATOM 961 N N . GLU A 1 131 ? 0.671 20.177 -12.312 1.00 61.78 131 GLU A N 1
ATOM 962 C CA . GLU A 1 131 ? -0.375 20.292 -11.302 1.00 61.78 131 GLU A CA 1
ATOM 963 C C . GLU A 1 131 ? -1.694 20.664 -11.981 1.00 61.78 131 GLU A C 1
ATOM 965 O O . GLU A 1 131 ? -1.787 21.660 -12.698 1.00 61.78 131 GLU A O 1
ATOM 970 N N . ILE A 1 132 ? -2.729 19.854 -11.761 1.00 61.72 132 ILE A N 1
ATOM 971 C CA . ILE A 1 132 ? -4.075 20.112 -12.274 1.00 61.72 132 ILE A CA 1
ATOM 972 C C . ILE A 1 132 ? -5.010 20.296 -11.087 1.00 61.72 132 ILE A C 1
ATOM 974 O O . ILE A 1 132 ? -5.153 19.415 -10.238 1.00 61.72 132 ILE A O 1
ATOM 978 N N . ARG A 1 133 ? -5.706 21.433 -11.051 1.00 54.38 133 ARG A N 1
ATOM 979 C CA . ARG A 1 133 ? -6.763 21.677 -10.071 1.00 54.38 133 ARG A CA 1
ATOM 980 C C . ARG A 1 133 ? -8.006 20.876 -10.457 1.00 54.38 133 ARG A C 1
ATOM 982 O O . ARG A 1 133 ? -8.727 21.245 -11.375 1.00 54.38 133 ARG A O 1
ATOM 989 N N . THR A 1 134 ? -8.273 19.792 -9.738 1.00 60.84 134 THR A N 1
ATOM 990 C CA . THR A 1 134 ? -9.381 18.865 -10.033 1.00 60.84 134 THR A CA 1
ATOM 991 C C . THR A 1 134 ? -10.729 19.274 -9.430 1.00 60.84 134 THR A C 1
ATOM 993 O O . THR A 1 134 ? -11.750 18.689 -9.779 1.00 60.84 134 THR A O 1
ATOM 996 N N . PHE A 1 135 ? -10.781 20.299 -8.570 1.00 48.28 135 PHE A N 1
ATOM 997 C CA . PHE A 1 135 ? -12.023 20.722 -7.914 1.00 48.28 135 PHE A CA 1
ATOM 998 C C . PHE A 1 135 ? -12.673 21.955 -8.563 1.00 48.28 135 PHE A C 1
ATOM 1000 O O . PHE A 1 135 ? -12.256 23.093 -8.332 1.00 48.28 135 PHE A O 1
ATOM 1007 N N . ARG A 1 136 ? -13.787 21.728 -9.273 1.00 43.28 136 ARG A N 1
ATOM 1008 C CA . ARG A 1 136 ? -14.903 22.686 -9.358 1.00 43.28 136 ARG A CA 1
ATOM 1009 C C . ARG A 1 136 ? -15.854 22.371 -8.199 1.00 43.28 136 ARG A C 1
ATOM 1011 O O . ARG A 1 136 ? -16.225 21.217 -8.012 1.00 43.28 136 ARG A O 1
ATOM 1018 N N . LYS A 1 137 ? -16.198 23.387 -7.398 1.00 43.25 137 LYS A N 1
ATOM 1019 C CA . LYS A 1 137 ? -17.138 23.323 -6.260 1.00 43.25 137 LYS A CA 1
ATOM 1020 C C . LYS A 1 137 ? -18.381 22.505 -6.646 1.00 43.25 137 LYS A C 1
ATOM 1022 O O . LYS A 1 137 ? -19.126 22.922 -7.526 1.00 43.25 137 LYS A O 1
ATOM 1027 N N . LEU A 1 138 ? -18.594 21.374 -5.984 1.00 49.38 138 LEU A N 1
ATOM 1028 C CA . LEU A 1 138 ? -19.760 20.509 -6.176 1.00 49.38 138 LEU A CA 1
ATOM 1029 C C . LEU A 1 138 ? -20.390 20.174 -4.822 1.00 49.38 138 LEU A C 1
ATOM 1031 O O . LEU A 1 138 ? -20.712 19.032 -4.556 1.00 49.38 138 LEU A O 1
ATOM 1035 N N . LEU A 1 139 ? -20.510 21.166 -3.935 1.00 45.41 139 LEU A N 1
ATOM 1036 C CA . LEU A 1 139 ? -21.257 21.050 -2.682 1.00 45.41 139 LEU A CA 1
ATOM 1037 C C . LEU A 1 139 ? -21.811 22.429 -2.293 1.00 45.41 139 LEU A C 1
ATOM 1039 O O . LEU A 1 139 ? -21.169 23.198 -1.581 1.00 45.41 139 LEU A O 1
ATOM 1043 N N . THR A 1 140 ? -23.009 22.738 -2.775 1.00 38.56 140 THR A N 1
ATOM 1044 C CA . THR A 1 140 ? -23.970 23.573 -2.044 1.00 38.56 140 THR A CA 1
ATOM 1045 C C . THR A 1 140 ? -25.196 22.693 -1.829 1.00 38.56 140 THR A C 1
ATOM 1047 O O . THR A 1 140 ? -25.819 22.327 -2.828 1.00 38.56 140 THR A O 1
ATOM 1050 N N . PRO A 1 141 ? -25.493 22.260 -0.591 1.00 42.91 141 PRO A N 1
ATOM 1051 C CA . PRO A 1 141 ? -26.730 21.539 -0.313 1.00 42.91 141 PRO A CA 1
ATOM 1052 C C . PRO A 1 141 ? -27.938 22.500 -0.372 1.00 42.91 141 PRO A C 1
ATOM 1054 O O . PRO A 1 141 ? -27.747 23.689 -0.097 1.00 42.91 141 PRO A O 1
ATOM 1057 N N . PRO A 1 142 ? -29.136 22.015 -0.755 1.00 49.91 142 PRO A N 1
ATOM 1058 C CA . PRO A 1 142 ? -30.393 22.746 -0.591 1.00 49.91 142 PRO A CA 1
ATOM 1059 C C . PRO A 1 142 ? -30.796 22.878 0.884 1.00 49.91 142 PRO A C 1
ATOM 1061 O O . PRO A 1 142 ? -30.414 21.994 1.688 1.00 49.91 142 PRO A O 1
#

Foldseek 3Di:
DDDDDPQLEAEEEEAQQDADSVVVVVVVVVDDDPGHYHYFYDQALVSVVPHQEYEYHDDALQSSQVSCVVRVNLVSLLVCLVPHYYHYDHSGVQQQEPEEPPAPPPGGHHSHNDPDYYYPCPQHDPVRDDDDDPDDDDDDDD

Sequence (142 aa):
MQESSPRQDVTIGILALQGAFAEHQVMFQKVSSKKKAVIVLVRTEEDLGKCDALVIPGGESTTIALLARLAGLLGPLRDFLKKKPVWGTCAGAILLSQAIEGAKKGGQELLGGISVTTARNGWGSQVRSLEIRTFRKLLTPP

pLDDT: mean 74.73, std 16.95, range [36.25, 94.56]

Radius of gyration: 17.18 Å; chains: 1; bounding box: 42×37×46 Å

Organism: NCBI:txid98765